Protein AF-A0ABD0WE04-F1 (afdb_monomer_lite)

Structure (mmCIF, N/CA/C/O backbone):
data_AF-A0ABD0WE04-F1
#
_entry.id   AF-A0ABD0WE04-F1
#
loop_
_atom_site.group_PDB
_atom_site.id
_atom_site.type_symbol
_atom_site.label_atom_id
_atom_site.label_alt_id
_atom_site.label_comp_id
_atom_site.label_asym_id
_atom_site.label_entity_id
_atom_site.label_seq_id
_atom_site.pdbx_PDB_ins_code
_atom_site.Cartn_x
_atom_site.Cartn_y
_atom_site.Cartn_z
_atom_site.occupancy
_atom_site.B_iso_or_equiv
_atom_site.auth_seq_id
_atom_site.auth_comp_id
_atom_site.auth_asym_id
_atom_site.auth_atom_id
_atom_site.pdbx_PDB_model_num
ATOM 1 N N . MET A 1 1 ? -14.951 10.021 -13.961 1.00 47.16 1 MET A N 1
ATOM 2 C CA . MET A 1 1 ? -15.183 8.560 -13.943 1.00 47.16 1 MET A CA 1
ATOM 3 C C . MET A 1 1 ? -14.077 7.956 -13.096 1.00 47.16 1 MET A C 1
ATOM 5 O O . MET A 1 1 ? -12.941 8.004 -13.536 1.00 47.16 1 MET A O 1
ATOM 9 N N . HIS A 1 2 ? -14.370 7.516 -11.869 1.00 58.16 2 HIS A N 1
ATOM 10 C CA . HIS A 1 2 ? -13.372 6.911 -10.975 1.00 58.16 2 HIS A CA 1
ATOM 11 C C . HIS A 1 2 ? -13.447 5.388 -11.080 1.00 58.16 2 HIS A C 1
ATOM 13 O O . HIS A 1 2 ? -14.541 4.824 -11.049 1.00 58.16 2 HIS A O 1
ATOM 19 N N . SER A 1 3 ? -12.303 4.721 -11.201 1.00 83.50 3 SER A N 1
ATOM 20 C CA . SER A 1 3 ? -12.228 3.263 -11.081 1.00 83.50 3 SER A CA 1
ATOM 21 C C . SER A 1 3 ? -12.357 2.822 -9.616 1.00 83.50 3 SER A C 1
ATOM 23 O O . SER A 1 3 ? -12.064 3.592 -8.701 1.00 83.50 3 SER A O 1
ATOM 25 N N . GLN A 1 4 ? -12.757 1.566 -9.369 1.00 76.88 4 GLN A N 1
ATOM 26 C CA . GLN A 1 4 ? -12.892 1.029 -8.004 1.00 76.88 4 GLN A CA 1
ATOM 27 C C . GLN A 1 4 ? -11.609 1.229 -7.170 1.00 76.88 4 GLN A C 1
ATOM 29 O O . GLN A 1 4 ? -11.691 1.603 -6.004 1.00 76.88 4 GLN A O 1
ATOM 34 N N . GLY A 1 5 ? -10.429 1.051 -7.780 1.00 87.06 5 GLY A N 1
ATOM 35 C CA . GLY A 1 5 ? -9.142 1.249 -7.105 1.00 87.06 5 GLY A CA 1
ATOM 36 C C . GLY A 1 5 ? -8.857 2.710 -6.741 1.00 87.06 5 GLY A C 1
ATOM 37 O O . GLY A 1 5 ? -8.346 2.978 -5.661 1.00 87.06 5 GLY A O 1
ATOM 38 N N . GLU A 1 6 ? -9.232 3.666 -7.595 1.00 91.19 6 GLU A N 1
ATOM 39 C CA . GLU A 1 6 ? -9.049 5.098 -7.308 1.00 91.19 6 GLU A CA 1
ATOM 40 C C . GLU A 1 6 ? -9.959 5.588 -6.181 1.00 91.19 6 GLU A C 1
ATOM 42 O O . GLU A 1 6 ? -9.551 6.440 -5.394 1.00 91.19 6 GLU A O 1
ATOM 47 N N . VAL A 1 7 ? -11.174 5.037 -6.074 1.00 93.00 7 VAL A N 1
ATOM 48 C CA . VAL A 1 7 ? -12.085 5.360 -4.968 1.00 93.00 7 VAL A CA 1
ATOM 49 C C . VAL A 1 7 ? -11.515 4.867 -3.640 1.00 93.00 7 VAL A C 1
ATOM 51 O O . VAL A 1 7 ? -11.465 5.639 -2.685 1.00 93.00 7 VAL A O 1
ATOM 54 N N . ILE A 1 8 ? -11.040 3.617 -3.577 1.00 92.88 8 ILE A N 1
ATOM 55 C CA . ILE A 1 8 ? -10.419 3.072 -2.359 1.00 92.88 8 ILE A CA 1
ATOM 56 C C . ILE A 1 8 ? -9.178 3.883 -1.973 1.00 92.88 8 ILE A C 1
ATOM 58 O O . ILE A 1 8 ? -9.087 4.328 -0.833 1.00 92.88 8 ILE A O 1
ATOM 62 N N . ALA A 1 9 ? -8.295 4.191 -2.925 1.00 94.19 9 ALA A N 1
ATOM 63 C CA . ALA A 1 9 ? -7.114 5.013 -2.662 1.00 94.19 9 ALA A CA 1
ATOM 64 C C . ALA A 1 9 ? -7.466 6.428 -2.168 1.00 94.19 9 ALA A C 1
ATOM 66 O O . ALA A 1 9 ? -6.779 6.988 -1.315 1.00 94.19 9 ALA A O 1
ATOM 67 N N . CYS A 1 10 ? -8.546 7.027 -2.682 1.00 94.31 10 CYS A N 1
ATOM 68 C CA . CYS A 1 10 ? -9.037 8.318 -2.204 1.00 94.31 10 CYS A CA 1
ATOM 69 C C . CYS A 1 10 ? -9.515 8.239 -0.746 1.00 94.31 10 CYS A C 1
ATOM 71 O O . CYS A 1 10 ? -9.162 9.099 0.063 1.00 94.31 10 CYS A O 1
ATOM 73 N N . LEU A 1 11 ? -10.268 7.192 -0.401 1.00 94.38 11 LEU A N 1
ATOM 74 C CA . LEU A 1 11 ? -10.752 6.955 0.960 1.00 94.38 11 LEU A CA 1
ATOM 75 C C . LEU A 1 11 ? -9.604 6.684 1.941 1.00 94.38 11 LEU A C 1
ATOM 77 O O . LEU A 1 11 ? -9.588 7.250 3.031 1.00 94.38 11 LEU A O 1
ATOM 81 N N . GLU A 1 12 ? -8.614 5.890 1.539 1.00 95.38 12 GLU A N 1
ATOM 82 C CA . GLU A 1 12 ? -7.385 5.646 2.302 1.00 95.38 12 GLU A CA 1
ATOM 83 C C . GLU A 1 12 ? -6.598 6.938 2.553 1.00 95.38 12 GLU A C 1
ATOM 85 O O . GLU A 1 12 ? -6.210 7.222 3.686 1.00 95.38 12 GLU A O 1
ATOM 90 N N . LYS A 1 13 ? -6.420 7.778 1.522 1.00 95.19 13 LYS A N 1
ATOM 91 C CA . LYS A 1 13 ? -5.822 9.114 1.680 1.00 95.19 13 LYS A CA 1
ATOM 92 C C . LYS A 1 13 ? -6.650 9.981 2.635 1.00 95.19 13 LYS A C 1
ATOM 94 O O . LYS A 1 13 ? -6.073 10.692 3.450 1.00 95.19 13 LYS A O 1
ATOM 99 N N . GLY A 1 14 ? -7.980 9.918 2.574 1.00 95.06 14 GLY A N 1
ATOM 100 C CA . GLY A 1 14 ? -8.871 10.609 3.512 1.00 95.06 14 GLY A CA 1
ATOM 101 C C . GLY A 1 14 ? -8.644 10.182 4.964 1.00 95.06 14 GLY A C 1
ATOM 102 O O . GLY A 1 14 ? -8.473 11.040 5.826 1.00 95.06 14 GLY A O 1
ATOM 103 N N . LEU A 1 15 ? -8.547 8.871 5.208 1.00 94.81 15 LEU A N 1
ATOM 104 C CA . LEU A 1 15 ? -8.255 8.296 6.525 1.00 94.81 15 LEU A CA 1
ATOM 105 C C . LEU A 1 15 ? -6.909 8.784 7.074 1.00 94.81 15 LEU A C 1
ATOM 107 O O . LEU A 1 15 ? -6.795 9.156 8.239 1.00 94.81 15 LEU A O 1
ATOM 111 N N . VAL A 1 16 ? -5.885 8.805 6.221 1.00 94.69 16 VAL A N 1
ATOM 112 C CA . VAL A 1 16 ? -4.556 9.317 6.566 1.00 94.69 16 VAL A CA 1
ATOM 113 C C . VAL A 1 16 ? -4.610 10.795 6.943 1.00 94.69 16 VAL A C 1
ATOM 115 O O . VAL A 1 16 ? -4.057 11.181 7.966 1.00 94.69 16 VAL A O 1
ATOM 118 N N . ARG A 1 17 ? -5.292 11.621 6.145 1.00 94.00 17 ARG A N 1
ATOM 119 C CA . ARG A 1 17 ? -5.407 13.063 6.406 1.00 94.00 17 ARG A CA 1
ATOM 120 C C . ARG A 1 17 ? -6.168 13.361 7.693 1.00 94.00 17 ARG A C 1
ATOM 122 O O . ARG A 1 17 ? -5.800 14.293 8.398 1.00 94.00 17 ARG A O 1
ATOM 129 N N . GLU A 1 18 ? -7.205 12.579 7.988 1.00 93.19 18 GLU A N 1
ATOM 130 C CA . GLU A 1 18 ? -7.950 12.677 9.243 1.00 93.19 18 GLU A CA 1
ATOM 131 C C . GLU A 1 18 ? -7.069 12.310 10.445 1.00 93.19 18 GLU A C 1
ATOM 133 O O . GLU A 1 18 ? -7.044 13.051 11.421 1.00 93.19 18 GLU A O 1
ATOM 138 N N . ALA A 1 19 ? -6.302 11.217 10.360 1.00 90.88 19 ALA A N 1
ATOM 139 C CA . ALA A 1 19 ? -5.392 10.792 11.428 1.00 90.88 19 ALA A CA 1
ATOM 140 C C . ALA A 1 19 ? -4.226 11.769 11.664 1.00 90.88 19 ALA A C 1
ATOM 142 O O . ALA A 1 19 ? -3.715 11.860 12.775 1.00 90.88 19 ALA A O 1
ATOM 143 N N . GLU A 1 20 ? -3.807 12.496 10.628 1.00 91.75 20 GLU A N 1
ATOM 144 C CA . GLU A 1 20 ? -2.782 13.544 10.704 1.00 91.75 20 GLU A CA 1
ATOM 145 C C . GLU A 1 20 ? -3.350 14.922 11.099 1.00 91.75 20 GLU A C 1
ATOM 147 O O . GLU A 1 20 ? -2.618 15.907 11.051 1.00 91.75 20 GLU A O 1
ATOM 152 N N . GLU A 1 21 ? -4.641 15.015 11.449 1.00 90.31 21 GLU A N 1
ATOM 153 C CA . GLU A 1 21 ? -5.335 16.264 11.814 1.00 90.31 21 GLU A CA 1
ATOM 154 C C . GLU A 1 21 ? -5.150 17.389 10.777 1.00 90.31 21 GLU A C 1
ATOM 156 O O . GLU A 1 21 ? -5.079 18.579 11.097 1.00 90.31 21 GLU A O 1
ATOM 161 N N . GLN A 1 22 ? -5.066 17.024 9.493 1.00 88.62 22 GLN A N 1
ATOM 162 C CA . GLN A 1 22 ? -4.796 18.000 8.446 1.00 88.62 22 GLN A CA 1
ATOM 163 C C . GLN A 1 22 ? -5.963 18.987 8.267 1.00 88.62 22 GLN A C 1
ATOM 165 O O . GLN A 1 22 ? -7.133 18.582 8.291 1.00 88.62 22 GLN A O 1
ATOM 170 N N . PRO A 1 23 ? -5.679 20.270 7.965 1.00 86.56 23 PRO A N 1
ATOM 171 C CA . PRO A 1 23 ? -6.712 21.250 7.651 1.00 86.56 23 PRO A CA 1
ATOM 172 C C . PRO A 1 23 ? -7.614 20.774 6.503 1.00 86.56 23 PRO A C 1
ATOM 174 O O . PRO A 1 23 ? -7.143 20.370 5.435 1.00 86.56 23 PRO A O 1
ATOM 177 N N . GLY A 1 24 ? -8.929 20.816 6.724 1.00 84.38 24 GLY A N 1
ATOM 178 C CA . GLY A 1 24 ? -9.921 20.382 5.737 1.00 84.38 24 GLY A CA 1
ATOM 179 C C . GLY A 1 24 ? -10.035 18.862 5.565 1.00 84.38 24 GLY A C 1
ATOM 180 O O . GLY A 1 24 ? -10.575 18.413 4.552 1.00 84.38 24 GLY A O 1
ATOM 181 N N . ALA A 1 25 ? -9.528 18.062 6.509 1.00 86.19 25 ALA A N 1
ATOM 182 C CA . ALA A 1 25 ? -9.835 16.638 6.563 1.00 86.19 25 ALA A CA 1
ATOM 183 C C . ALA A 1 25 ? -11.321 16.420 6.895 1.00 86.19 25 ALA A C 1
ATOM 185 O O . ALA A 1 25 ? -11.889 17.064 7.776 1.00 86.19 25 ALA A O 1
ATOM 186 N N . TYR A 1 26 ? -11.957 15.506 6.164 1.00 87.06 26 TYR A N 1
ATOM 187 C CA . TYR A 1 26 ? -13.330 15.092 6.429 1.00 87.06 26 TYR A CA 1
ATOM 188 C C . TYR A 1 26 ? -13.346 14.008 7.509 1.00 87.06 26 TYR A C 1
ATOM 190 O O . TYR A 1 26 ? -12.555 13.071 7.446 1.00 87.06 26 TYR A O 1
ATOM 198 N N . THR A 1 27 ? -14.273 14.105 8.462 1.00 92.06 27 THR A N 1
ATOM 199 C CA . THR A 1 27 ? -14.470 13.079 9.494 1.00 92.06 27 THR A CA 1
ATOM 200 C C . THR A 1 27 ? -15.156 11.849 8.905 1.00 92.06 27 THR A C 1
ATOM 202 O O . THR A 1 27 ? -16.357 11.867 8.625 1.00 92.06 27 THR A O 1
ATOM 205 N N . ILE A 1 28 ? -14.413 10.756 8.734 1.00 91.69 28 ILE A N 1
ATOM 206 C CA . ILE A 1 28 ? -14.957 9.495 8.232 1.00 91.69 28 ILE A CA 1
ATOM 207 C C . ILE A 1 28 ? -15.636 8.749 9.388 1.00 91.69 28 ILE A C 1
ATOM 209 O O . ILE A 1 28 ? -15.091 8.610 10.483 1.00 91.69 28 ILE A O 1
ATOM 213 N N . LYS A 1 29 ? -16.847 8.229 9.157 1.00 94.62 29 LYS A N 1
ATOM 214 C CA . LYS A 1 29 ? -17.546 7.404 10.156 1.00 94.62 29 LYS A CA 1
ATOM 215 C C . LYS A 1 29 ? -16.723 6.170 10.518 1.00 94.62 29 LYS A C 1
ATOM 217 O O . LYS A 1 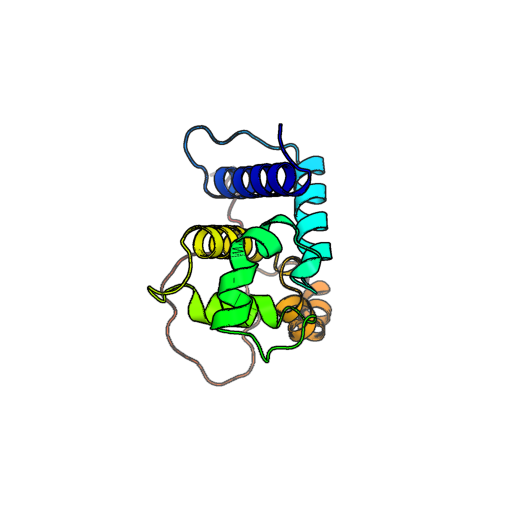29 ? -16.174 5.514 9.637 1.00 94.62 29 LYS A O 1
ATOM 222 N N . GLU A 1 30 ? -16.739 5.794 11.791 1.00 94.00 30 GLU A N 1
ATOM 223 C CA . GLU A 1 30 ? -15.939 4.686 12.328 1.00 94.00 30 GLU A CA 1
ATOM 224 C C . GLU A 1 30 ? -16.168 3.345 11.606 1.00 94.00 30 GLU A C 1
ATOM 226 O O . GLU A 1 30 ? -15.233 2.596 11.335 1.00 94.00 30 GLU A O 1
ATOM 231 N N . GLU A 1 31 ? -17.410 3.051 11.224 1.00 95.50 31 GLU A N 1
ATOM 232 C CA . GLU A 1 31 ? -17.759 1.862 10.433 1.00 95.50 31 GLU A CA 1
ATOM 233 C C . GLU A 1 31 ? -17.061 1.856 9.065 1.00 95.50 31 GLU A C 1
ATOM 235 O O . GLU A 1 31 ? -16.544 0.830 8.623 1.00 95.50 31 GLU A O 1
ATOM 240 N N . CYS A 1 32 ? -16.999 3.023 8.420 1.00 94.06 32 CYS A N 1
ATOM 241 C CA . CYS A 1 32 ? -16.327 3.199 7.140 1.00 94.06 32 CYS A CA 1
ATOM 242 C C . CYS A 1 32 ? -14.806 3.089 7.307 1.00 94.06 32 CYS A C 1
ATOM 244 O O . CYS A 1 32 ? -14.166 2.386 6.529 1.00 94.06 32 CYS A O 1
ATOM 246 N N . LYS A 1 33 ? -14.234 3.669 8.374 1.00 95.06 33 LYS A N 1
ATOM 247 C CA . LYS A 1 33 ? -12.807 3.512 8.709 1.00 95.06 33 LYS A CA 1
ATOM 248 C C . LYS A 1 33 ? -12.419 2.042 8.835 1.00 95.06 33 LYS A C 1
ATOM 250 O O . LYS A 1 33 ? -11.469 1.595 8.197 1.00 95.06 33 LYS A O 1
ATOM 255 N N . LYS A 1 34 ? -13.201 1.264 9.591 1.00 95.50 34 LYS A N 1
ATOM 256 C CA . LYS A 1 34 ? -12.989 -0.183 9.759 1.00 95.50 34 LYS A CA 1
ATOM 257 C C . LYS A 1 34 ? -13.077 -0.937 8.436 1.00 95.50 34 LYS A C 1
ATOM 259 O O . LYS A 1 34 ? -12.252 -1.812 8.192 1.00 95.50 34 LYS A O 1
ATOM 264 N N . ALA A 1 35 ? -14.043 -0.604 7.581 1.00 96.56 35 ALA A N 1
ATOM 265 C CA . ALA A 1 35 ? -14.178 -1.229 6.269 1.00 96.56 35 ALA A CA 1
ATOM 266 C C . ALA A 1 35 ? -12.982 -0.915 5.353 1.00 96.56 35 ALA A C 1
ATOM 268 O O . ALA A 1 35 ? -12.436 -1.829 4.740 1.00 96.56 35 ALA A O 1
ATOM 269 N N . ILE A 1 36 ? -12.531 0.343 5.313 1.00 95.44 36 ILE A N 1
ATOM 270 C CA . ILE A 1 36 ? -11.350 0.766 4.542 1.00 95.44 36 ILE A CA 1
ATOM 271 C C . ILE A 1 36 ? -10.103 0.027 5.043 1.00 95.44 36 ILE A C 1
ATOM 273 O O . ILE A 1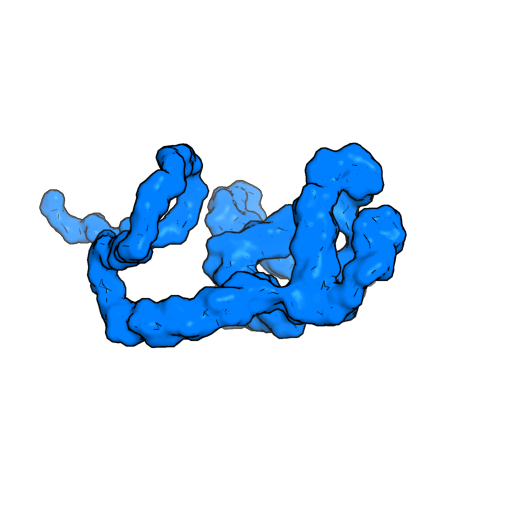 36 ? -9.409 -0.613 4.257 1.00 95.44 36 ILE A O 1
ATOM 277 N N . MET A 1 37 ? -9.867 0.018 6.358 1.00 96.12 37 MET A N 1
ATOM 278 C CA . MET A 1 37 ? -8.733 -0.696 6.954 1.00 96.12 37 MET A CA 1
ATOM 279 C C . MET A 1 37 ? -8.798 -2.205 6.708 1.00 96.12 37 MET A C 1
ATOM 281 O O . MET A 1 37 ? -7.770 -2.841 6.488 1.00 96.12 37 MET A O 1
ATOM 285 N N . ARG A 1 38 ? -10.001 -2.789 6.673 1.00 96.56 38 ARG A N 1
ATOM 286 C CA . ARG A 1 38 ? -10.188 -4.201 6.330 1.00 96.56 38 ARG A CA 1
ATOM 287 C C . ARG A 1 38 ? -9.825 -4.491 4.874 1.00 96.56 38 ARG A C 1
ATOM 289 O O . ARG A 1 38 ? -9.223 -5.526 4.605 1.00 96.56 38 ARG A O 1
ATOM 296 N N . VAL A 1 39 ? -10.164 -3.604 3.941 1.00 96.38 39 VAL A N 1
ATOM 297 C CA . VAL A 1 39 ? -9.740 -3.724 2.535 1.00 96.38 39 VAL A CA 1
ATOM 298 C C . VAL A 1 39 ? -8.215 -3.609 2.425 1.00 96.38 39 VAL A C 1
ATOM 300 O O . VAL A 1 39 ? -7.585 -4.414 1.733 1.00 96.38 39 VAL A O 1
ATOM 303 N N . ALA A 1 40 ? -7.603 -2.683 3.165 1.00 96.88 40 ALA A N 1
ATOM 304 C CA . ALA A 1 40 ? -6.151 -2.526 3.210 1.00 96.88 40 ALA A CA 1
ATOM 305 C C . ALA A 1 40 ? -5.450 -3.775 3.790 1.00 96.88 40 ALA A C 1
ATOM 307 O O . ALA A 1 40 ? -4.459 -4.242 3.230 1.00 96.88 40 ALA A O 1
ATOM 308 N N . GLU A 1 41 ? -5.991 -4.380 4.852 1.00 97.00 41 GLU A N 1
ATOM 309 C CA . GLU A 1 41 ? -5.524 -5.659 5.410 1.00 97.00 41 GLU A CA 1
ATOM 310 C C . GLU A 1 41 ? -5.632 -6.800 4.387 1.00 97.00 41 GLU A C 1
ATOM 312 O O . GLU A 1 41 ? -4.649 -7.495 4.131 1.00 97.00 41 GLU A O 1
ATOM 317 N N . LEU A 1 42 ? -6.803 -6.986 3.769 1.00 96.25 42 LEU A N 1
ATOM 318 C CA . LEU A 1 42 ? -7.047 -8.086 2.826 1.00 96.25 42 LEU A CA 1
ATOM 319 C C . LEU A 1 42 ? -6.192 -7.991 1.556 1.00 96.25 42 LEU A C 1
ATOM 321 O O . LEU A 1 42 ? -5.863 -9.014 0.963 1.00 96.25 42 LEU A O 1
ATOM 325 N N . SER A 1 43 ? -5.808 -6.780 1.155 1.00 96.31 43 SER A N 1
ATOM 326 C CA . SER A 1 43 ? -4.924 -6.539 0.008 1.00 96.31 43 SER A CA 1
ATOM 327 C C . SER A 1 43 ? -3.428 -6.618 0.346 1.00 96.31 43 SER A C 1
ATOM 329 O O . SER A 1 43 ? -2.598 -6.473 -0.544 1.00 96.31 43 SER A O 1
ATOM 331 N N . SER A 1 44 ? -3.057 -6.833 1.614 1.00 96.75 44 SER A N 1
ATOM 332 C CA . SER A 1 44 ? -1.662 -6.708 2.069 1.00 96.75 44 SER A CA 1
ATOM 333 C C . SER A 1 44 ? -0.738 -7.875 1.736 1.00 96.75 44 SER A C 1
ATOM 335 O O . SER A 1 44 ? 0.482 -7.709 1.780 1.00 96.75 44 SER A O 1
ATOM 337 N N . ASP A 1 45 ? -1.296 -9.042 1.420 1.00 96.81 45 ASP A N 1
ATOM 338 C CA . ASP A 1 45 ? -0.519 -10.248 1.130 1.00 96.81 45 ASP A CA 1
ATOM 339 C C . ASP A 1 45 ? 0.142 -10.176 -0.253 1.00 96.81 45 ASP A C 1
ATOM 341 O O . ASP A 1 45 ? 1.339 -10.415 -0.399 1.00 96.81 45 ASP A O 1
ATOM 345 N N . ASP A 1 46 ? -0.610 -9.771 -1.273 1.00 97.12 46 ASP A N 1
ATOM 346 C CA . ASP A 1 46 ? -0.130 -9.695 -2.648 1.00 97.12 46 ASP A CA 1
ATOM 347 C C . ASP A 1 46 ? -0.464 -8.328 -3.254 1.00 97.12 46 ASP A C 1
ATOM 349 O O . ASP A 1 46 ? -1.619 -7.907 -3.273 1.00 97.12 46 ASP A O 1
ATOM 353 N N . PHE A 1 47 ? 0.548 -7.644 -3.798 1.00 95.81 47 PHE A N 1
ATOM 354 C CA . PHE A 1 47 ? 0.385 -6.328 -4.415 1.00 95.81 47 PHE A CA 1
ATOM 355 C C . PHE A 1 47 ? -0.587 -6.334 -5.608 1.00 95.81 47 PHE A C 1
ATOM 357 O O . PHE A 1 47 ? -1.143 -5.287 -5.923 1.00 95.81 47 PHE A O 1
ATOM 364 N N . HIS A 1 48 ? -0.837 -7.487 -6.244 1.00 96.12 48 HIS A N 1
ATOM 365 C CA . HIS A 1 48 ? -1.861 -7.621 -7.286 1.00 96.12 48 HIS A CA 1
ATOM 366 C C . HIS A 1 48 ? -3.289 -7.405 -6.756 1.00 96.12 48 HIS A C 1
ATOM 368 O O . HIS A 1 48 ? -4.181 -7.046 -7.527 1.00 96.12 48 HIS A O 1
ATOM 374 N N . LEU A 1 49 ? -3.519 -7.628 -5.456 1.00 96.19 49 LEU A N 1
ATOM 375 C CA . LEU A 1 49 ? -4.816 -7.426 -4.802 1.00 96.19 49 LEU A CA 1
ATOM 376 C C . LEU A 1 49 ? -5.076 -5.947 -4.496 1.00 96.19 49 LEU A C 1
ATOM 378 O O . LEU A 1 49 ? -6.228 -5.517 -4.443 1.00 96.19 49 LEU A O 1
ATOM 382 N N . ASP A 1 50 ? -4.017 -5.155 -4.334 1.00 96.12 50 ASP A N 1
ATOM 383 C CA . ASP A 1 50 ? -4.103 -3.704 -4.227 1.00 96.12 50 ASP A CA 1
ATOM 384 C C . ASP A 1 50 ? -4.081 -3.090 -5.631 1.00 96.12 50 ASP A C 1
ATOM 386 O O . ASP A 1 50 ? -3.036 -2.792 -6.213 1.00 96.12 50 ASP A O 1
ATOM 390 N N . ARG A 1 51 ? -5.275 -2.903 -6.202 1.00 95.12 51 ARG A N 1
ATOM 391 C CA . ARG A 1 51 ? -5.428 -2.396 -7.571 1.00 95.12 51 ARG A CA 1
ATOM 392 C C . ARG A 1 51 ? -4.731 -1.049 -7.779 1.00 95.12 51 ARG A C 1
ATOM 394 O O . ARG A 1 51 ? -4.159 -0.830 -8.846 1.00 95.12 51 ARG A O 1
ATOM 401 N N . TYR A 1 52 ? -4.803 -0.135 -6.811 1.00 95.69 52 TYR A N 1
ATOM 402 C CA . TYR A 1 52 ? -4.194 1.185 -6.962 1.00 95.69 52 TYR A CA 1
ATOM 403 C C . TYR A 1 52 ? -2.668 1.099 -6.898 1.00 95.69 52 TYR A C 1
ATOM 405 O O . TYR A 1 52 ? -1.998 1.678 -7.758 1.00 95.69 52 TYR A O 1
ATOM 413 N N . LEU A 1 53 ? -2.120 0.340 -5.945 1.00 96.62 53 LEU A N 1
ATOM 414 C CA . LEU A 1 53 ? -0.682 0.102 -5.832 1.00 96.62 53 LEU A CA 1
ATOM 415 C C . LEU A 1 53 ? -0.135 -0.613 -7.071 1.00 96.62 53 LEU A C 1
ATOM 417 O O . LEU A 1 53 ? 0.868 -0.172 -7.624 1.00 96.62 53 LEU A O 1
ATOM 421 N N . TYR A 1 54 ? -0.820 -1.650 -7.562 1.00 96.81 54 TYR A N 1
ATOM 422 C CA . TYR A 1 54 ? -0.433 -2.387 -8.765 1.00 96.81 54 TYR A CA 1
ATOM 423 C C . TYR A 1 54 ? -0.242 -1.457 -9.968 1.00 96.81 54 TYR A C 1
ATOM 425 O O . TYR A 1 54 ? 0.830 -1.427 -10.568 1.00 96.81 54 TYR A O 1
ATOM 433 N N . PHE A 1 55 ? -1.247 -0.644 -10.308 1.00 96.31 55 PHE A N 1
ATOM 434 C CA . PHE A 1 55 ? -1.130 0.264 -11.455 1.00 96.31 55 PHE A CA 1
ATOM 435 C C . PHE A 1 55 ? -0.135 1.399 -11.223 1.00 96.31 55 PHE A C 1
ATOM 437 O O . PHE A 1 55 ? 0.433 1.903 -12.188 1.00 96.31 55 PHE A O 1
ATOM 444 N N . SER A 1 56 ? 0.067 1.798 -9.968 1.00 97.19 56 SER A N 1
ATOM 445 C CA . SER A 1 56 ? 1.007 2.859 -9.614 1.00 97.19 56 SER A CA 1
ATOM 446 C C . SER A 1 56 ? 2.460 2.393 -9.652 1.00 97.19 56 SER A C 1
ATOM 448 O O . SER A 1 56 ? 3.316 3.195 -9.991 1.00 97.19 56 SER A O 1
ATOM 450 N N . CYS A 1 57 ? 2.721 1.120 -9.347 1.00 98.00 57 CYS A N 1
ATOM 451 C CA . CYS A 1 57 ? 4.064 0.572 -9.160 1.00 98.00 57 CYS A CA 1
ATOM 452 C C . CYS A 1 57 ? 4.450 -0.529 -10.157 1.00 98.00 57 CYS A C 1
ATOM 454 O O . CYS A 1 57 ? 5.529 -1.090 -10.020 1.00 98.00 57 CYS A O 1
ATOM 456 N N . ARG A 1 58 ? 3.612 -0.895 -11.139 1.00 97.88 58 ARG A N 1
ATOM 457 C CA . ARG A 1 58 ? 3.902 -2.016 -12.063 1.00 97.88 58 ARG A CA 1
ATOM 458 C C . ARG A 1 58 ? 5.251 -1.891 -12.775 1.00 97.88 58 ARG A C 1
ATOM 460 O O . ARG A 1 58 ? 5.979 -2.869 -12.847 1.00 97.88 58 ARG A O 1
ATOM 467 N N . GLU A 1 59 ? 5.597 -0.706 -13.269 1.00 98.19 59 GLU A N 1
ATOM 468 C CA . GLU A 1 59 ? 6.869 -0.478 -13.969 1.00 98.19 59 GLU A CA 1
ATOM 469 C C . GLU A 1 59 ? 8.054 -0.479 -12.998 1.00 98.19 59 GLU A C 1
ATOM 471 O O . GLU A 1 59 ? 9.093 -1.068 -13.289 1.00 98.19 59 GLU A O 1
ATOM 476 N N . ASP A 1 60 ? 7.876 0.104 -11.812 1.00 98.50 60 ASP A N 1
ATOM 477 C CA . ASP A 1 60 ? 8.877 0.077 -10.744 1.00 98.50 60 ASP A CA 1
ATOM 478 C C . ASP A 1 60 ? 9.113 -1.358 -10.238 1.00 98.50 60 ASP A C 1
ATOM 480 O O . ASP A 1 60 ? 10.246 -1.761 -9.983 1.00 98.50 60 ASP A O 1
ATOM 484 N N . ARG A 1 61 ? 8.061 -2.183 -10.172 1.00 98.06 61 ARG A N 1
ATOM 485 C CA . ARG A 1 61 ? 8.148 -3.605 -9.823 1.00 98.06 61 ARG A CA 1
ATOM 486 C C . ARG A 1 61 ? 8.997 -4.367 -10.829 1.00 98.06 61 ARG A C 1
ATOM 488 O O . ARG A 1 61 ? 9.827 -5.158 -10.398 1.00 98.06 61 ARG A O 1
ATOM 495 N N . GLU A 1 62 ? 8.819 -4.130 -12.128 1.00 97.94 62 GLU A N 1
ATOM 496 C CA . GLU A 1 62 ? 9.665 -4.751 -13.159 1.00 97.94 62 GLU A CA 1
ATOM 497 C C . GLU A 1 62 ? 11.113 -4.255 -13.089 1.00 97.94 62 GLU A C 1
ATOM 499 O O . GLU A 1 62 ? 12.040 -5.022 -1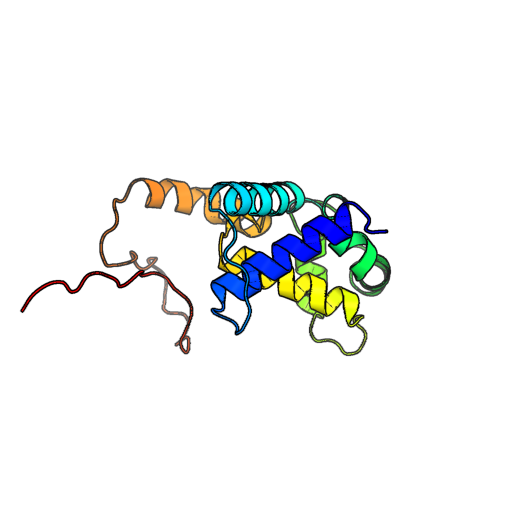3.310 1.00 97.94 62 GLU A O 1
ATOM 504 N N . ARG A 1 63 ? 11.332 -2.985 -12.741 1.00 97.88 63 ARG A N 1
ATOM 505 C CA . ARG A 1 63 ? 12.677 -2.400 -12.679 1.00 97.88 63 ARG A CA 1
ATOM 506 C C . ARG A 1 63 ? 13.489 -2.874 -11.474 1.00 97.88 63 ARG A C 1
ATOM 508 O O . ARG A 1 63 ? 14.661 -3.204 -11.623 1.00 97.88 63 ARG A O 1
ATOM 515 N N . PHE A 1 64 ? 12.887 -2.868 -10.287 1.00 97.94 64 PHE A N 1
ATOM 516 C CA . PHE A 1 64 ? 13.595 -3.101 -9.024 1.00 97.94 64 PHE A CA 1
ATOM 517 C C . PHE A 1 64 ? 13.377 -4.510 -8.466 1.00 97.94 64 PHE A C 1
ATOM 519 O O . PHE A 1 64 ? 14.253 -5.074 -7.815 1.00 97.94 64 PHE A O 1
ATOM 526 N N . CYS A 1 65 ? 12.206 -5.095 -8.718 1.00 97.75 65 CYS A N 1
ATOM 527 C CA . CYS A 1 65 ? 11.704 -6.260 -7.991 1.00 97.75 65 CYS A CA 1
ATOM 528 C C . CYS A 1 65 ? 11.276 -7.409 -8.922 1.00 97.75 65 CYS A C 1
ATOM 530 O O . CYS A 1 65 ? 10.469 -8.248 -8.519 1.00 97.75 65 CYS A O 1
ATOM 532 N N . GLU A 1 66 ? 11.816 -7.481 -10.146 1.00 97.44 66 GLU A N 1
ATOM 533 C CA . GLU A 1 66 ? 11.422 -8.451 -11.186 1.00 97.44 66 GLU A CA 1
ATOM 534 C C . GLU A 1 66 ? 11.418 -9.898 -10.668 1.00 97.44 66 GLU A C 1
ATOM 536 O O . GLU A 1 66 ? 10.464 -10.657 -10.860 1.00 97.44 66 GLU A O 1
ATOM 541 N N . LYS A 1 67 ? 12.485 -10.255 -9.945 1.00 97.44 67 LYS A N 1
ATOM 542 C CA . LYS A 1 67 ? 12.736 -11.601 -9.409 1.00 97.44 67 LYS A CA 1
ATOM 543 C C . LYS A 1 67 ? 12.033 -11.868 -8.079 1.00 97.44 67 LYS A C 1
ATOM 545 O O . LYS A 1 67 ? 12.146 -12.971 -7.549 1.00 97.44 67 LYS A O 1
ATOM 550 N N . VAL A 1 68 ? 11.342 -10.879 -7.510 1.00 98.00 68 VAL A N 1
ATOM 551 C CA . VAL A 1 68 ? 10.647 -11.032 -6.231 1.00 98.00 68 VAL A CA 1
ATOM 552 C C . VAL A 1 68 ? 9.297 -11.710 -6.477 1.00 98.00 68 VAL A C 1
ATOM 554 O O . VAL A 1 68 ? 8.450 -11.152 -7.185 1.00 98.00 68 VAL A O 1
ATOM 557 N N . PRO A 1 69 ? 9.058 -12.899 -5.893 1.00 97.12 69 PRO A N 1
ATOM 558 C CA . PRO A 1 69 ? 7.787 -13.585 -6.050 1.00 97.12 69 PRO A CA 1
ATOM 559 C C . PRO A 1 69 ? 6.688 -12.870 -5.260 1.00 97.12 69 PRO A C 1
ATOM 561 O O . PRO A 1 69 ? 6.892 -12.486 -4.102 1.00 97.12 69 PRO A O 1
ATOM 564 N N . ALA A 1 70 ? 5.512 -12.753 -5.876 1.00 96.06 70 ALA A N 1
ATOM 565 C CA . ALA A 1 70 ? 4.315 -12.174 -5.273 1.00 96.06 70 ALA A CA 1
ATOM 566 C C . ALA A 1 70 ? 3.831 -12.971 -4.046 1.00 96.06 70 ALA A C 1
ATOM 568 O O . ALA A 1 70 ? 4.220 -14.127 -3.856 1.00 96.06 70 ALA A O 1
ATOM 569 N N . GLY A 1 71 ? 3.022 -12.335 -3.199 1.00 96.38 71 GLY A N 1
ATOM 570 C CA . GLY A 1 71 ? 2.595 -12.878 -1.910 1.00 96.38 71 GLY A CA 1
ATOM 571 C C . GLY A 1 71 ? 3.529 -12.539 -0.742 1.00 96.38 71 GLY A C 1
ATOM 572 O O . GLY A 1 71 ? 4.662 -12.069 -0.908 1.00 96.38 71 GLY A O 1
ATOM 573 N N . GLU A 1 72 ? 3.032 -12.789 0.463 1.00 96.12 72 GLU A N 1
ATOM 574 C CA . GLU A 1 72 ? 3.657 -12.528 1.758 1.00 96.12 72 GLU A CA 1
ATOM 575 C C . GLU A 1 72 ? 4.127 -11.080 1.989 1.00 96.12 72 GLU A C 1
ATOM 577 O O . GLU A 1 72 ? 5.014 -10.820 2.806 1.00 96.12 72 GLU A O 1
ATOM 582 N N . GLY A 1 73 ? 3.575 -10.122 1.246 1.00 96.06 73 GLY A N 1
ATOM 583 C CA . GLY A 1 73 ? 3.984 -8.720 1.259 1.00 96.06 73 GLY A CA 1
ATOM 584 C C . GLY A 1 73 ? 5.388 -8.469 0.692 1.00 96.06 73 GLY A C 1
ATOM 585 O O . GLY A 1 73 ? 5.916 -7.365 0.830 1.00 96.06 73 GLY A O 1
ATOM 586 N N . ARG A 1 74 ? 6.031 -9.458 0.049 1.00 97.69 74 ARG A N 1
ATOM 587 C CA . ARG A 1 74 ? 7.436 -9.347 -0.393 1.00 97.69 74 ARG A CA 1
ATOM 588 C C . ARG A 1 74 ? 7.651 -8.260 -1.436 1.00 97.69 74 ARG A C 1
ATOM 590 O O . ARG A 1 74 ? 8.616 -7.508 -1.336 1.00 97.69 74 ARG A O 1
ATOM 597 N N . VAL A 1 75 ? 6.745 -8.154 -2.409 1.00 98.12 75 VAL A N 1
ATOM 598 C CA . VAL A 1 75 ? 6.832 -7.132 -3.463 1.00 98.12 75 VAL A CA 1
ATOM 599 C C . VAL A 1 75 ? 6.690 -5.730 -2.872 1.00 98.12 75 VAL A C 1
ATOM 601 O O . VAL A 1 75 ? 7.481 -4.856 -3.212 1.00 98.12 75 VAL A O 1
ATOM 604 N N . TYR A 1 76 ? 5.753 -5.531 -1.938 1.00 97.81 76 TYR A N 1
ATOM 605 C CA . TYR A 1 76 ? 5.619 -4.259 -1.223 1.00 97.81 76 TYR A CA 1
ATOM 606 C C . TYR A 1 76 ? 6.910 -3.899 -0.480 1.00 97.81 76 TYR A C 1
ATOM 608 O O . TYR A 1 76 ? 7.411 -2.794 -0.651 1.00 97.81 76 TYR A O 1
ATOM 616 N N . ASN A 1 77 ? 7.487 -4.832 0.287 1.00 97.62 77 ASN A N 1
ATOM 617 C CA . ASN A 1 77 ? 8.727 -4.581 1.030 1.00 97.62 77 ASN A CA 1
ATOM 618 C C . ASN A 1 77 ? 9.902 -4.250 0.098 1.00 97.62 77 ASN A C 1
ATOM 620 O O . ASN A 1 77 ? 10.680 -3.350 0.395 1.00 97.62 77 ASN A O 1
ATOM 624 N N . CYS A 1 78 ? 10.010 -4.940 -1.041 1.00 98.38 78 CYS A N 1
ATOM 625 C CA . CYS A 1 78 ? 11.021 -4.630 -2.048 1.00 98.38 78 CYS A CA 1
ATOM 626 C C . CYS A 1 78 ? 10.849 -3.204 -2.593 1.00 98.38 78 CYS A C 1
ATOM 628 O O . CYS A 1 78 ? 11.762 -2.393 -2.480 1.00 98.38 78 CYS A O 1
ATOM 630 N N . LEU A 1 79 ? 9.656 -2.863 -3.092 1.00 98.38 79 LEU A N 1
ATOM 631 C CA . LEU A 1 79 ? 9.352 -1.519 -3.596 1.00 98.38 79 LEU A CA 1
ATOM 632 C C . LEU A 1 79 ? 9.580 -0.437 -2.530 1.00 98.38 79 LEU A C 1
ATOM 634 O O . LEU A 1 79 ? 10.089 0.639 -2.828 1.00 98.38 79 LEU A O 1
ATOM 638 N N . PHE A 1 80 ? 9.238 -0.732 -1.275 1.00 97.81 80 PHE A N 1
ATOM 639 C CA . PHE A 1 80 ? 9.435 0.172 -0.150 1.00 97.81 80 PHE A CA 1
ATOM 640 C C . PHE A 1 80 ? 10.919 0.448 0.137 1.00 97.81 80 PHE A C 1
ATOM 642 O O . PHE A 1 80 ? 11.275 1.589 0.423 1.00 97.81 80 PHE A O 1
ATOM 649 N N . ASN A 1 81 ? 11.795 -0.549 -0.004 1.00 97.94 81 ASN A N 1
ATOM 650 C CA . ASN A 1 81 ? 13.242 -0.362 0.154 1.00 97.94 81 ASN A CA 1
ATOM 651 C C . ASN A 1 81 ? 13.843 0.544 -0.935 1.00 97.94 81 ASN A C 1
ATOM 653 O O . ASN A 1 81 ? 14.800 1.261 -0.663 1.00 97.94 81 ASN A O 1
ATOM 657 N N . HIS A 1 82 ? 13.245 0.566 -2.130 1.00 98.06 82 HIS A N 1
ATOM 658 C CA . HIS A 1 82 ? 13.643 1.432 -3.249 1.00 98.06 82 HIS A CA 1
ATOM 659 C C . HIS A 1 82 ? 12.867 2.768 -3.300 1.00 98.06 82 HIS A C 1
ATOM 661 O O . HIS A 1 82 ? 13.057 3.575 -4.208 1.00 98.06 82 HIS A O 1
ATOM 667 N N . LYS A 1 83 ? 11.998 3.050 -2.316 1.00 97.56 83 LYS A N 1
ATOM 668 C CA . LYS A 1 83 ? 11.059 4.193 -2.313 1.00 97.56 83 LYS A CA 1
ATOM 669 C C . LYS A 1 83 ? 11.713 5.569 -2.488 1.00 97.56 83 LYS A C 1
ATOM 671 O O . LYS A 1 83 ? 11.073 6.495 -2.993 1.00 97.56 83 LYS A O 1
ATOM 676 N N . PHE A 1 84 ? 12.946 5.728 -2.021 1.00 96.69 84 PHE A N 1
ATOM 677 C CA . PHE A 1 84 ? 13.665 7.004 -2.042 1.00 96.69 84 PHE A CA 1
ATOM 678 C C . PHE A 1 84 ? 14.662 7.119 -3.196 1.00 96.69 84 PHE A C 1
ATOM 680 O O . PHE A 1 84 ? 15.346 8.132 -3.301 1.00 96.69 84 PHE A O 1
ATOM 687 N N . GLU A 1 85 ? 14.741 6.116 -4.071 1.00 97.38 85 GLU A N 1
ATOM 688 C CA . GLU A 1 85 ? 15.567 6.215 -5.268 1.00 97.38 85 GLU A CA 1
ATOM 689 C C . GLU A 1 85 ? 14.951 7.192 -6.271 1.00 97.38 85 GLU A C 1
ATOM 691 O O . GLU A 1 85 ? 13.729 7.285 -6.409 1.00 97.38 85 GLU A O 1
ATOM 696 N N . GLU A 1 86 ? 15.793 7.920 -7.004 1.00 95.94 86 GLU A N 1
ATOM 697 C CA . GLU A 1 86 ? 15.339 8.866 -8.033 1.00 95.94 86 GLU A CA 1
ATOM 698 C C . GLU A 1 86 ? 14.600 8.163 -9.173 1.00 95.94 86 GLU A C 1
ATOM 700 O O . GLU A 1 86 ? 13.688 8.725 -9.772 1.00 95.94 86 GLU A O 1
ATOM 705 N N . ALA A 1 87 ? 14.975 6.913 -9.445 1.00 96.56 87 ALA A N 1
ATOM 706 C CA . ALA A 1 87 ? 14.409 6.118 -10.519 1.00 96.56 87 ALA A CA 1
ATOM 707 C C . ALA A 1 87 ? 13.020 5.539 -10.196 1.00 96.56 87 ALA A C 1
ATOM 709 O O . ALA A 1 87 ? 12.415 4.963 -11.099 1.00 96.56 87 ALA A O 1
ATOM 710 N N . ILE A 1 88 ? 12.505 5.659 -8.965 1.00 97.81 88 ILE A N 1
ATOM 711 C CA . ILE A 1 88 ? 11.129 5.243 -8.665 1.00 97.81 88 ILE A CA 1
ATOM 712 C C . ILE A 1 88 ? 10.137 6.311 -9.131 1.00 97.81 88 ILE A C 1
ATOM 714 O O . ILE A 1 88 ? 10.354 7.511 -8.941 1.00 97.81 88 ILE A O 1
ATOM 718 N N . SER A 1 89 ? 9.025 5.889 -9.727 1.00 98.38 89 SER A N 1
ATOM 719 C CA . SER A 1 89 ? 7.986 6.830 -10.140 1.00 98.38 89 SER A CA 1
ATOM 720 C C . SER A 1 89 ? 7.349 7.542 -8.939 1.00 98.38 89 SER A C 1
ATOM 722 O O . SER A 1 89 ? 7.104 6.944 -7.887 1.00 98.38 89 SER A O 1
ATOM 724 N N . GLU A 1 90 ? 7.006 8.824 -9.107 1.00 97.94 90 GLU A N 1
ATOM 725 C CA . GLU A 1 90 ? 6.344 9.599 -8.047 1.00 97.94 90 GLU A CA 1
ATOM 726 C C . GLU A 1 90 ? 4.998 8.974 -7.656 1.00 97.94 90 GLU A C 1
ATOM 728 O O . GLU A 1 90 ? 4.656 8.869 -6.481 1.00 97.94 90 GLU A O 1
ATOM 733 N N . ARG A 1 91 ? 4.269 8.437 -8.640 1.00 96.94 91 ARG A N 1
ATOM 734 C CA . ARG A 1 91 ? 2.996 7.752 -8.407 1.00 96.94 91 ARG A CA 1
ATOM 735 C C . ARG A 1 91 ? 3.165 6.523 -7.509 1.00 96.94 91 ARG A C 1
ATOM 737 O O . ARG A 1 91 ? 2.358 6.322 -6.598 1.00 96.94 91 ARG A O 1
ATOM 744 N N . CYS A 1 92 ? 4.197 5.709 -7.738 1.00 98.25 92 CYS A N 1
ATOM 745 C CA . CYS A 1 92 ? 4.497 4.582 -6.861 1.00 98.25 92 CYS A CA 1
ATOM 746 C C . CYS A 1 92 ? 4.942 5.054 -5.474 1.00 98.25 92 CYS A C 1
ATOM 748 O O . CYS A 1 92 ? 4.447 4.553 -4.464 1.00 98.25 92 CYS A O 1
ATOM 750 N N . ARG A 1 93 ? 5.807 6.073 -5.404 1.00 98.50 93 ARG A N 1
ATOM 751 C CA . ARG A 1 93 ? 6.278 6.664 -4.143 1.00 98.50 93 ARG A CA 1
ATOM 752 C C . ARG A 1 93 ? 5.127 7.167 -3.270 1.00 98.50 93 ARG A C 1
ATOM 754 O O . ARG A 1 93 ? 5.105 6.898 -2.064 1.00 98.50 93 ARG A O 1
ATOM 761 N N . GLU A 1 94 ? 4.144 7.843 -3.857 1.00 97.75 94 GLU A N 1
ATOM 762 C CA . GLU A 1 94 ? 2.933 8.292 -3.166 1.00 97.75 94 GLU A CA 1
ATOM 763 C C . GLU A 1 94 ? 2.070 7.123 -2.670 1.00 97.75 94 GLU A C 1
ATOM 765 O O . GLU A 1 94 ? 1.571 7.153 -1.539 1.00 97.75 94 GLU A O 1
ATOM 770 N N . ALA A 1 95 ? 1.889 6.089 -3.499 1.00 97.62 95 ALA A N 1
ATOM 771 C CA . ALA A 1 95 ? 1.120 4.900 -3.139 1.00 97.62 95 ALA A CA 1
ATOM 772 C C . ALA A 1 95 ? 1.776 4.157 -1.961 1.00 97.62 95 ALA A C 1
ATOM 774 O O . ALA A 1 95 ? 1.117 3.877 -0.958 1.00 97.62 95 ALA A O 1
ATOM 775 N N . LEU A 1 96 ? 3.096 3.945 -2.027 1.00 98.12 96 LEU A N 1
ATOM 776 C CA . LEU A 1 96 ? 3.893 3.368 -0.941 1.00 98.12 96 LEU A CA 1
ATOM 777 C C . LEU A 1 96 ? 3.821 4.219 0.330 1.00 98.12 96 LEU A C 1
ATOM 779 O O . LEU A 1 96 ? 3.700 3.678 1.424 1.00 98.12 96 LEU A O 1
ATOM 783 N N . THR A 1 97 ? 3.857 5.550 0.207 1.00 97.88 97 THR A N 1
ATOM 784 C CA . THR A 1 97 ? 3.735 6.466 1.354 1.00 97.88 97 THR A CA 1
ATOM 785 C C . THR A 1 97 ? 2.361 6.374 2.006 1.00 97.88 97 THR A C 1
ATOM 787 O O . THR A 1 97 ? 2.266 6.304 3.227 1.00 97.88 97 THR A O 1
ATOM 790 N N . THR A 1 98 ? 1.294 6.351 1.208 1.00 97.00 98 THR A N 1
ATOM 791 C CA . THR A 1 98 ? -0.074 6.215 1.724 1.00 97.00 98 THR A CA 1
ATOM 792 C C . THR A 1 98 ? -0.204 4.905 2.495 1.00 97.00 98 THR A C 1
ATOM 794 O O . THR A 1 98 ? -0.623 4.903 3.650 1.00 97.00 98 THR A O 1
ATOM 797 N N . ARG A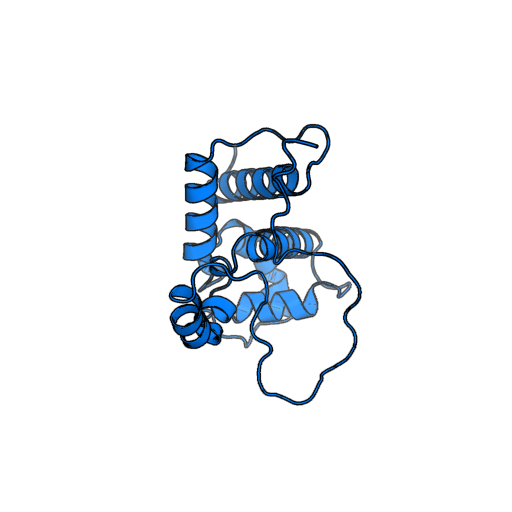 1 99 ? 0.267 3.800 1.907 1.00 97.44 99 ARG A N 1
ATOM 798 C CA . ARG A 1 99 ? 0.228 2.482 2.542 1.00 97.44 99 ARG A CA 1
ATOM 799 C C . ARG A 1 99 ? 1.093 2.396 3.803 1.00 97.44 99 ARG A C 1
ATOM 801 O O . ARG A 1 99 ? 0.639 1.848 4.802 1.00 97.44 99 ARG A O 1
ATOM 808 N N . GLN A 1 100 ? 2.278 3.009 3.811 1.00 97.25 100 GLN A N 1
ATOM 809 C CA . GLN A 1 100 ? 3.119 3.154 5.006 1.00 97.25 100 GLN A CA 1
ATOM 810 C C . GLN A 1 100 ? 2.357 3.835 6.153 1.00 97.25 100 GLN A C 1
ATOM 812 O O . GLN A 1 100 ? 2.408 3.368 7.290 1.00 97.25 100 GLN A O 1
ATOM 817 N N . LYS A 1 101 ? 1.626 4.915 5.857 1.00 96.56 101 LYS A N 1
ATOM 818 C CA . LYS A 1 101 ? 0.829 5.639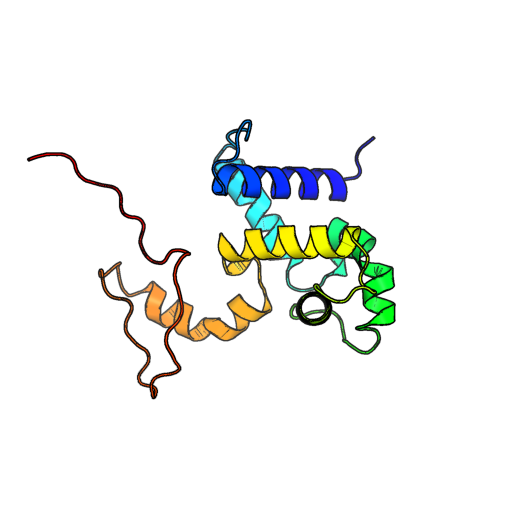 6.855 1.00 96.56 101 LYS A CA 1
ATOM 819 C C . LYS A 1 101 ? -0.350 4.808 7.371 1.00 96.56 101 LYS A C 1
ATOM 821 O O . LYS A 1 101 ? -0.630 4.855 8.561 1.00 96.56 101 LYS A O 1
ATOM 826 N N . LEU A 1 102 ? -0.992 3.995 6.527 1.00 95.88 102 LEU A N 1
ATOM 827 C CA . LEU A 1 102 ? -2.026 3.048 6.977 1.00 95.88 102 LEU A CA 1
ATOM 828 C C . LEU A 1 102 ? -1.455 1.952 7.891 1.00 95.88 102 LEU A C 1
ATOM 830 O O . LEU A 1 102 ? -2.065 1.626 8.905 1.00 95.88 102 LEU A O 1
ATOM 834 N N . ILE A 1 103 ? -0.271 1.413 7.575 1.00 95.31 103 ILE A N 1
ATOM 835 C CA . ILE A 1 103 ? 0.420 0.424 8.426 1.00 95.31 103 ILE A CA 1
ATOM 836 C C . ILE A 1 103 ? 0.742 1.016 9.803 1.00 95.31 103 ILE A C 1
ATOM 838 O O . ILE A 1 103 ? 0.623 0.319 10.808 1.00 95.31 103 ILE A O 1
ATOM 842 N N . ALA A 1 104 ? 1.112 2.298 9.861 1.00 93.94 104 ALA A N 1
ATOM 843 C CA . ALA A 1 104 ? 1.339 2.998 11.124 1.00 93.94 104 ALA A CA 1
ATOM 844 C C . ALA A 1 104 ? 0.056 3.159 11.966 1.00 93.94 104 ALA A C 1
ATOM 846 O O . ALA A 1 104 ? 0.151 3.292 13.182 1.00 93.94 104 ALA A O 1
ATOM 847 N N . GLN A 1 105 ? -1.130 3.123 11.344 1.00 91.50 105 GLN A N 1
ATOM 848 C CA . GLN A 1 105 ? -2.417 3.163 12.051 1.00 91.50 105 GLN A CA 1
ATOM 849 C C . GLN A 1 105 ? -2.862 1.780 12.553 1.00 91.50 105 GLN A C 1
ATOM 851 O O . GLN A 1 105 ? -3.303 1.659 13.694 1.00 91.50 105 GLN A O 1
ATOM 856 N N . ASP A 1 106 ? -2.754 0.729 11.730 1.00 91.88 106 ASP A N 1
ATOM 857 C CA . ASP A 1 106 ? -2.976 -0.660 12.161 1.00 91.88 106 ASP A CA 1
ATOM 858 C C . ASP A 1 106 ? -1.950 -1.591 11.501 1.00 91.88 106 ASP A C 1
ATOM 860 O O . ASP A 1 106 ? -1.914 -1.754 10.277 1.00 91.88 106 ASP A O 1
ATOM 864 N N . TYR A 1 107 ? -1.160 -2.276 12.333 1.00 92.25 107 TYR A N 1
ATOM 865 C CA . TYR A 1 107 ? -0.139 -3.226 11.893 1.00 92.25 107 TYR A CA 1
ATOM 866 C C . TYR A 1 107 ? -0.702 -4.340 10.996 1.00 92.25 107 TYR A C 1
ATOM 868 O O . TYR A 1 107 ? 0.045 -4.911 10.201 1.00 92.25 107 TYR A O 1
ATOM 876 N N . LYS A 1 108 ? -2.003 -4.661 11.098 1.00 93.19 108 LYS A N 1
ATOM 877 C CA . LYS A 1 108 ? -2.662 -5.680 10.260 1.00 93.19 108 LYS A CA 1
ATOM 878 C C . LYS A 1 108 ? -2.622 -5.348 8.772 1.00 93.19 108 LYS A C 1
ATOM 880 O O . LYS A 1 108 ? -2.704 -6.254 7.953 1.00 93.19 108 LYS A O 1
ATOM 885 N N . VAL A 1 109 ? -2.463 -4.073 8.412 1.00 96.56 109 VAL A N 1
ATOM 886 C CA . VAL A 1 109 ? -2.319 -3.636 7.013 1.00 96.56 109 VAL A CA 1
ATOM 887 C C . VAL A 1 109 ? -0.992 -4.104 6.393 1.00 96.56 109 VAL A C 1
ATOM 889 O O . VAL A 1 109 ? -0.819 -4.057 5.172 1.00 96.56 109 VAL A O 1
ATOM 892 N N . SER A 1 110 ? -0.062 -4.606 7.210 1.00 96.38 110 SER A N 1
ATOM 893 C CA . SER A 1 110 ? 1.154 -5.281 6.768 1.00 96.38 110 SER A CA 1
ATOM 894 C C . SER A 1 110 ? 1.076 -6.780 7.056 1.00 96.38 110 SER A C 1
ATOM 896 O O . SER A 1 110 ? 1.212 -7.218 8.202 1.00 96.38 110 SER A O 1
ATOM 898 N N . TYR A 1 111 ? 0.920 -7.587 6.001 1.00 95.81 111 TYR A N 1
ATOM 899 C CA . TYR A 1 111 ? 0.936 -9.046 6.118 1.00 95.81 111 TYR A CA 1
ATOM 900 C C . TYR A 1 111 ? 2.244 -9.554 6.737 1.00 95.81 111 TYR A C 1
ATOM 902 O O . TYR A 1 111 ? 2.217 -10.385 7.647 1.00 95.81 111 TYR A O 1
ATOM 910 N N . SER A 1 112 ? 3.397 -9.050 6.276 1.00 92.81 112 SER A N 1
ATOM 911 C CA . SER A 1 112 ? 4.710 -9.487 6.765 1.00 92.81 112 SER A CA 1
ATOM 912 C C . SER A 1 112 ? 4.875 -9.210 8.259 1.00 92.81 112 SER A C 1
ATOM 914 O O . SER A 1 112 ? 5.343 -10.084 8.989 1.00 92.81 112 SER A O 1
ATOM 916 N N . LEU A 1 113 ? 4.422 -8.045 8.732 1.00 92.06 113 LEU A N 1
ATOM 917 C CA . LEU A 1 113 ? 4.461 -7.682 10.147 1.00 92.06 113 LEU A CA 1
ATOM 918 C C . LEU A 1 113 ? 3.487 -8.527 10.975 1.00 92.06 113 LEU A C 1
ATOM 920 O O . LEU A 1 113 ? 3.882 -9.121 11.977 1.00 92.06 113 LEU A O 1
ATOM 924 N N . ALA A 1 114 ? 2.231 -8.645 10.538 1.00 93.00 114 ALA A N 1
ATOM 925 C CA . ALA A 1 114 ? 1.223 -9.445 11.229 1.00 93.00 114 ALA A CA 1
ATOM 926 C C . ALA A 1 114 ? 1.624 -10.929 11.327 1.00 93.00 114 ALA A C 1
ATOM 928 O O . ALA A 1 114 ? 1.369 -11.581 12.344 1.00 93.00 114 ALA A O 1
ATOM 929 N N . LYS A 1 115 ? 2.287 -11.465 10.293 1.00 92.50 115 LYS A N 1
ATOM 930 C CA . LYS A 1 115 ? 2.833 -12.827 10.278 1.00 92.50 115 LYS A CA 1
ATOM 931 C C . LYS A 1 115 ? 4.028 -12.966 11.221 1.00 92.50 115 LYS A C 1
ATOM 933 O O . LYS A 1 115 ? 4.038 -13.905 12.017 1.00 92.50 115 LYS A O 1
ATOM 938 N N . ALA A 1 116 ? 4.997 -12.051 11.158 1.00 93.25 116 ALA A N 1
ATOM 939 C CA . ALA A 1 116 ? 6.203 -12.094 11.985 1.00 93.25 116 ALA A CA 1
ATOM 940 C C . ALA A 1 116 ? 5.879 -11.963 13.480 1.00 93.25 116 ALA A C 1
ATOM 942 O O . ALA A 1 116 ? 6.325 -12.773 14.287 1.00 93.25 116 ALA A O 1
ATOM 943 N N . CYS A 1 117 ? 5.014 -11.016 13.844 1.00 91.62 117 CYS A N 1
ATOM 944 C CA . CYS A 1 117 ? 4.642 -10.752 15.233 1.00 91.62 117 CYS A CA 1
ATOM 945 C C . CYS A 1 117 ? 3.520 -11.665 15.755 1.00 91.62 117 CYS A C 1
ATOM 947 O O . CYS A 1 117 ? 3.015 -11.450 16.855 1.00 91.62 117 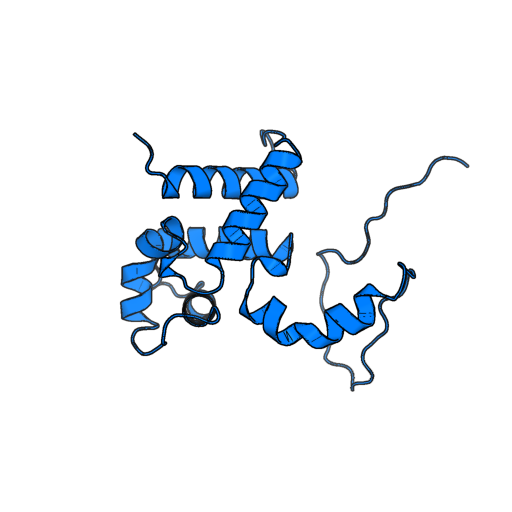CYS A O 1
ATOM 949 N N . LYS A 1 118 ? 3.090 -12.694 15.009 1.00 89.75 118 LYS A N 1
ATOM 950 C CA . LYS A 1 118 ? 1.918 -13.519 15.362 1.00 89.75 118 LYS A CA 1
ATOM 951 C C . LYS A 1 118 ? 2.006 -14.132 16.767 1.00 89.75 118 LYS A C 1
ATOM 953 O O . LYS A 1 118 ? 0.986 -14.231 17.449 1.00 89.75 118 LYS A O 1
ATOM 958 N N . SER A 1 119 ? 3.187 -14.576 17.203 1.00 88.94 119 SER A N 1
ATOM 959 C CA . SER A 1 119 ? 3.399 -15.116 18.556 1.00 88.94 119 SER A CA 1
ATOM 960 C C . SER A 1 119 ? 3.291 -14.043 19.631 1.00 88.94 119 SER A C 1
ATOM 962 O O . SER A 1 119 ? 2.596 -14.253 20.625 1.00 88.94 119 SER A O 1
ATOM 964 N N . ASP A 1 120 ? 3.924 -12.897 19.405 1.00 87.19 120 ASP A N 1
ATOM 965 C CA . ASP A 1 120 ? 3.980 -11.793 20.362 1.00 87.19 120 ASP A CA 1
ATOM 966 C C . ASP A 1 120 ? 2.603 -11.169 20.533 1.00 87.19 120 ASP A C 1
ATOM 968 O O . ASP A 1 120 ? 2.143 -10.963 21.651 1.00 87.19 120 ASP A O 1
ATOM 972 N N . LEU A 1 121 ? 1.872 -11.001 19.433 1.00 85.62 121 LEU A N 1
ATOM 973 C CA . LEU A 1 121 ? 0.493 -10.533 19.453 1.00 85.62 121 LEU A CA 1
ATOM 974 C C . LEU A 1 121 ? -0.417 -11.469 20.248 1.00 85.62 121 LEU A C 1
ATOM 976 O O . LEU A 1 121 ? -1.303 -10.989 20.942 1.00 85.62 121 LEU A O 1
ATOM 980 N N . ARG A 1 122 ? -0.220 -12.795 20.197 1.00 85.56 122 ARG A N 1
ATOM 981 C CA . ARG A 1 122 ? -0.975 -13.723 21.062 1.00 85.56 122 ARG A CA 1
ATOM 982 C C . ARG A 1 122 ? -0.579 -13.583 22.527 1.00 85.56 122 ARG A C 1
ATOM 984 O O . ARG A 1 122 ? -1.454 -13.614 23.384 1.00 85.56 122 ARG A O 1
ATOM 991 N N . LYS A 1 123 ? 0.718 -13.436 22.798 1.00 85.12 123 LYS A N 1
ATOM 992 C CA . LYS A 1 123 ? 1.267 -13.327 24.153 1.00 85.12 123 LYS A CA 1
ATOM 993 C C . LYS A 1 123 ? 0.802 -12.045 24.848 1.00 85.12 123 LYS A C 1
ATOM 995 O O . LYS A 1 123 ? 0.352 -12.100 25.986 1.00 85.12 123 LYS A O 1
ATOM 1000 N N . TYR A 1 124 ? 0.854 -10.917 24.145 1.00 76.62 124 TYR A N 1
ATOM 1001 C CA . TYR A 1 124 ? 0.527 -9.598 24.685 1.00 76.62 124 TYR A CA 1
ATOM 1002 C C . TYR A 1 124 ? -0.940 -9.188 24.480 1.00 76.62 124 TYR A C 1
ATOM 1004 O O . TYR A 1 124 ? -1.384 -8.242 25.116 1.00 76.62 124 TYR A O 1
ATOM 1012 N N . ARG A 1 125 ? -1.747 -9.928 23.697 1.00 65.25 125 ARG A N 1
ATOM 1013 C CA . ARG A 1 125 ? -3.217 -9.737 23.648 1.00 65.25 125 ARG A CA 1
ATOM 1014 C C . ARG A 1 125 ? -3.924 -10.047 24.969 1.00 65.25 125 ARG A C 1
ATOM 1016 O O . ARG A 1 125 ? -5.020 -9.542 25.180 1.00 65.25 125 ARG A O 1
ATOM 1023 N N . ALA A 1 126 ? -3.341 -10.910 25.802 1.00 52.81 126 ALA A N 1
ATOM 1024 C CA . ALA A 1 126 ? -3.916 -11.339 27.079 1.00 52.81 126 ALA A CA 1
ATOM 1025 C C . ALA A 1 126 ? -3.445 -10.492 28.274 1.00 52.81 126 ALA A C 1
ATOM 1027 O O . ALA A 1 126 ? -4.038 -10.572 29.348 1.00 52.81 126 ALA A O 1
ATOM 1028 N N . ALA A 1 127 ? -2.404 -9.673 28.096 1.00 51.16 127 ALA A N 1
ATOM 1029 C CA . ALA A 1 127 ? -2.029 -8.675 29.081 1.00 51.16 127 ALA A CA 1
ATOM 1030 C C . ALA A 1 127 ? -2.951 -7.470 28.882 1.00 51.16 127 ALA A C 1
ATOM 1032 O O . ALA A 1 127 ? -2.805 -6.706 27.927 1.00 51.16 127 ALA A O 1
ATOM 1033 N N . ALA A 1 128 ? -3.945 -7.338 29.759 1.00 44.81 128 ALA A N 1
ATOM 1034 C CA . ALA A 1 128 ? -4.663 -6.087 29.929 1.00 44.81 128 ALA A CA 1
ATOM 1035 C C . ALA A 1 128 ? -3.643 -4.943 29.988 1.00 44.81 128 ALA A C 1
ATOM 1037 O O . ALA A 1 128 ? -2.620 -5.072 30.654 1.00 44.81 128 ALA A O 1
ATOM 1038 N N . TRP A 1 129 ? -3.933 -3.870 29.256 1.00 38.91 129 TRP A N 1
ATOM 1039 C CA . TRP A 1 129 ? -3.271 -2.572 29.316 1.00 38.91 129 TRP A CA 1
ATOM 1040 C C . TRP A 1 129 ? -2.622 -2.299 30.686 1.00 38.91 129 TRP A C 1
ATOM 1042 O O . TRP A 1 129 ? -3.291 -1.873 31.625 1.00 38.91 129 TRP A O 1
ATOM 1052 N N . THR A 1 130 ? -1.317 -2.540 30.802 1.00 43.34 130 THR A N 1
ATOM 1053 C CA . THR A 1 130 ? -0.486 -1.972 31.865 1.00 43.34 130 THR A CA 1
ATOM 1054 C C . THR A 1 130 ? 0.340 -0.839 31.259 1.00 43.34 130 THR A C 1
ATOM 1056 O O . THR A 1 130 ? 0.767 -0.973 30.112 1.00 43.34 130 THR A O 1
ATOM 1059 N N . PRO A 1 131 ? 0.601 0.265 31.986 1.00 45.59 131 PRO A N 1
ATOM 1060 C CA . PRO A 1 131 ? 1.284 1.454 31.453 1.00 45.59 131 PRO A CA 1
ATOM 1061 C C . PRO A 1 131 ? 2.718 1.231 30.948 1.00 45.59 131 PRO A C 1
ATOM 1063 O O . PRO A 1 131 ? 3.350 2.160 30.457 1.00 45.59 131 PRO A O 1
ATOM 1066 N N . THR A 1 132 ? 3.257 0.024 31.091 1.00 41.66 132 THR A N 1
ATOM 1067 C CA . THR A 1 132 ? 4.604 -0.340 30.676 1.00 41.66 132 THR A CA 1
ATOM 1068 C C . THR A 1 132 ? 4.531 -1.451 29.633 1.00 41.66 132 THR A C 1
ATOM 1070 O O . THR A 1 132 ? 4.045 -2.552 29.898 1.00 41.66 132 THR A O 1
ATOM 1073 N N . CYS A 1 133 ? 5.018 -1.159 28.424 1.00 45.50 133 CYS A N 1
ATOM 1074 C CA . CYS A 1 133 ? 5.376 -2.204 27.471 1.00 45.50 133 CYS A CA 1
ATOM 1075 C C . CYS A 1 133 ? 6.460 -3.073 28.132 1.00 45.50 133 CYS A C 1
ATOM 1077 O O . CYS A 1 133 ? 7.467 -2.515 28.571 1.00 45.50 133 CYS A O 1
ATOM 1079 N N . PRO A 1 134 ? 6.292 -4.401 28.237 1.00 45.72 134 PRO A N 1
ATOM 1080 C CA . PRO A 1 134 ? 7.358 -5.266 28.724 1.00 45.72 134 PRO A CA 1
ATOM 1081 C C . PRO A 1 134 ? 8.542 -5.167 27.759 1.00 45.72 134 PRO A C 1
ATOM 1083 O O . PRO A 1 134 ? 8.401 -5.507 26.582 1.00 45.72 134 PRO A O 1
ATOM 1086 N N . GLU A 1 135 ? 9.691 -4.677 28.227 1.00 40.19 135 GLU A N 1
ATOM 1087 C CA . GLU A 1 135 ? 10.924 -4.715 27.439 1.00 40.19 135 GLU A CA 1
ATOM 1088 C C . GLU A 1 135 ? 11.229 -6.174 27.049 1.00 40.19 135 GLU A C 1
ATOM 1090 O O . GLU A 1 135 ? 11.142 -7.075 27.895 1.00 40.19 135 GLU A O 1
ATOM 1095 N N . PRO A 1 136 ? 11.568 -6.466 25.780 1.00 46.47 136 PRO A N 1
ATOM 1096 C CA . PRO A 1 136 ? 12.083 -7.777 25.430 1.00 46.47 136 PRO A CA 1
ATOM 1097 C C . PRO A 1 136 ? 13.440 -7.977 26.117 1.00 46.47 136 PRO A C 1
ATOM 1099 O O . PRO A 1 136 ? 14.290 -7.092 26.107 1.00 46.47 136 PRO A O 1
ATOM 1102 N N . ALA A 1 137 ? 13.651 -9.160 26.695 1.00 41.94 137 ALA A N 1
ATOM 1103 C CA . ALA A 1 137 ? 14.914 -9.581 27.299 1.00 41.94 137 ALA A CA 1
ATOM 1104 C C . ALA A 1 137 ? 16.013 -9.775 26.229 1.00 41.94 137 ALA A C 1
ATOM 1106 O O . ALA A 1 137 ? 16.374 -10.901 25.889 1.00 41.94 137 ALA A O 1
ATOM 1107 N N . GLY A 1 138 ? 16.513 -8.677 25.664 1.00 47.78 138 GLY A N 1
ATOM 1108 C CA . GLY A 1 138 ? 17.604 -8.637 24.694 1.00 47.78 138 GLY A CA 1
ATOM 1109 C C . GLY A 1 138 ? 18.519 -7.433 24.946 1.00 47.78 138 GLY A C 1
ATOM 1110 O O . GLY A 1 138 ? 18.085 -6.457 25.556 1.00 47.78 138 GLY A O 1
ATOM 1111 N N . PRO A 1 139 ? 19.797 -7.492 24.535 1.00 35.53 139 PRO A N 1
ATOM 1112 C CA . PRO A 1 139 ? 20.727 -6.390 24.754 1.00 35.53 139 PRO A CA 1
ATOM 1113 C C . PRO A 1 139 ? 20.286 -5.127 23.984 1.00 35.53 139 PRO A C 1
ATOM 1115 O O . PRO A 1 139 ? 19.715 -5.238 22.896 1.00 35.53 139 PRO A O 1
ATOM 1118 N N . PRO A 1 140 ? 20.543 -3.929 24.538 1.00 38.28 140 PRO A N 1
ATOM 1119 C CA . PRO A 1 140 ? 19.949 -2.677 24.079 1.00 38.28 140 PRO A CA 1
ATOM 1120 C C . PRO A 1 140 ? 20.456 -2.288 22.687 1.00 38.28 140 PRO A C 1
ATOM 1122 O O . PRO A 1 140 ? 21.650 -2.069 22.488 1.00 38.28 140 PRO A O 1
ATOM 1125 N N . LEU A 1 141 ? 19.543 -2.146 21.725 1.00 38.28 141 LEU A N 1
ATOM 1126 C CA . LEU A 1 141 ? 19.834 -1.520 20.437 1.00 38.28 141 LEU A CA 1
ATOM 1127 C C . LEU A 1 141 ? 19.331 -0.073 20.448 1.00 38.28 141 LEU A C 1
ATOM 1129 O O . LEU A 1 141 ? 18.186 0.170 20.098 1.00 38.28 141 LEU A O 1
ATOM 1133 N N . LEU A 1 142 ? 20.244 0.833 20.825 1.00 36.16 142 LEU A N 1
ATOM 1134 C CA . LEU A 1 142 ? 20.368 2.254 20.444 1.00 36.16 142 LEU A CA 1
ATOM 1135 C C . LEU A 1 142 ? 19.170 3.217 20.676 1.00 36.16 142 LEU A C 1
ATOM 1137 O O . LEU A 1 142 ? 18.006 2.833 20.655 1.00 36.16 142 LEU A O 1
ATOM 1141 N N . PRO A 1 143 ? 19.439 4.521 20.893 1.00 37.62 143 PRO A N 1
ATOM 1142 C CA . PRO A 1 143 ? 18.398 5.496 21.204 1.00 37.62 143 PRO A CA 1
ATOM 1143 C C . PRO A 1 143 ? 17.595 5.865 19.947 1.00 37.62 143 PRO A C 1
ATOM 1145 O O . PRO A 1 143 ? 18.142 6.408 18.988 1.00 37.62 143 PRO A O 1
ATOM 1148 N N . ALA A 1 144 ? 16.288 5.606 19.959 1.00 36.34 144 ALA A N 1
ATOM 1149 C CA . ALA A 1 144 ? 15.366 6.110 18.945 1.00 36.34 144 ALA A CA 1
ATOM 1150 C C . ALA A 1 144 ? 14.925 7.550 19.286 1.00 36.34 144 ALA A C 1
ATOM 1152 O O . ALA A 1 144 ? 14.449 7.786 20.401 1.00 36.34 144 ALA A O 1
ATOM 1153 N N . PRO A 1 145 ? 15.024 8.521 18.358 1.00 40.19 145 PRO A N 1
ATOM 1154 C CA . PRO A 1 145 ? 14.376 9.812 18.515 1.00 40.19 145 PRO A CA 1
ATOM 1155 C C . PRO A 1 145 ? 12.886 9.717 18.134 1.00 40.19 145 PRO A C 1
ATOM 1157 O O . PRO A 1 145 ? 12.526 9.356 17.020 1.00 40.19 145 PRO A O 1
ATOM 1160 N N . VAL A 1 146 ? 12.049 10.029 19.124 1.00 43.31 146 VAL A N 1
ATOM 1161 C CA . VAL A 1 146 ? 10.711 10.654 19.095 1.00 43.31 146 VAL A CA 1
ATOM 1162 C C . VAL A 1 146 ? 9.818 10.556 17.841 1.00 43.31 146 VAL A C 1
ATOM 1164 O O . VAL A 1 146 ? 10.031 11.240 16.845 1.00 43.31 146 VAL A O 1
ATOM 1167 N N . SER A 1 147 ? 8.675 9.883 18.048 1.00 40.16 147 SER A N 1
ATOM 1168 C CA . SER A 1 147 ? 7.285 10.343 17.799 1.00 40.16 147 SER A CA 1
ATOM 1169 C C . SER A 1 147 ? 6.457 9.320 17.024 1.00 40.16 147 SER A C 1
ATOM 1171 O O . SER A 1 147 ? 6.567 9.215 15.807 1.00 40.16 147 SER A O 1
ATOM 1173 N N . GLY A 1 148 ? 5.586 8.590 17.731 1.00 34.56 148 GLY A N 1
ATOM 1174 C CA . GLY A 1 148 ? 4.600 7.725 17.077 1.00 34.56 148 GLY A CA 1
ATOM 1175 C C . GLY A 1 148 ? 4.083 6.556 17.913 1.00 34.56 148 GLY A C 1
ATOM 1176 O O . GLY A 1 148 ? 4.266 5.414 17.531 1.00 34.56 148 GLY A O 1
ATOM 1177 N N . VAL A 1 149 ? 3.432 6.869 19.037 1.00 36.28 149 VAL A N 1
ATOM 1178 C CA . VAL A 1 149 ? 2.342 6.101 19.674 1.00 36.28 149 VAL A CA 1
ATOM 1179 C C . VAL A 1 149 ? 2.600 4.633 20.069 1.00 36.28 149 VAL A C 1
ATOM 1181 O O . VAL A 1 149 ? 2.347 3.696 19.322 1.00 36.28 149 VAL A O 1
ATOM 1184 N N . CYS A 1 150 ? 2.872 4.441 21.363 1.00 38.19 150 CYS A N 1
ATOM 1185 C CA . CYS A 1 150 ? 2.246 3.369 22.145 1.00 38.19 150 CYS A CA 1
ATOM 1186 C C . CYS A 1 150 ? 1.814 3.926 23.518 1.00 38.19 150 CYS A C 1
ATOM 1188 O O . CYS A 1 150 ? 2.345 3.544 24.552 1.00 38.19 150 CYS A O 1
ATOM 1190 N N . CYS A 1 151 ? 0.920 4.927 23.509 1.00 29.17 151 CYS A N 1
ATOM 1191 C CA . CYS A 1 151 ? 0.085 5.338 24.650 1.00 29.17 151 CYS A CA 1
ATOM 1192 C C . CYS A 1 151 ? -0.941 6.401 24.188 1.00 29.17 151 CYS A C 1
ATOM 1194 O O . CYS A 1 151 ? -0.515 7.474 23.761 1.00 29.17 151 CYS A O 1
ATOM 1196 N N . PRO A 1 152 ? -2.269 6.179 24.251 1.00 36.22 152 PRO A N 1
ATOM 1197 C CA . PRO A 1 152 ? -3.248 7.241 24.173 1.00 36.22 152 PRO A CA 1
ATOM 1198 C C . PRO A 1 152 ? -3.312 7.894 25.555 1.00 36.22 152 PRO A C 1
ATOM 1200 O O . PRO A 1 152 ? -3.936 7.379 26.480 1.00 36.22 152 PRO A O 1
ATOM 1203 N N . GLN A 1 153 ? -2.668 9.045 25.717 1.00 36.94 153 GLN A N 1
ATOM 1204 C CA . GLN A 1 153 ? -3.065 9.941 26.793 1.00 36.94 153 GLN A CA 1
ATOM 1205 C C . GLN A 1 153 ? -4.330 10.680 26.367 1.00 36.94 153 GLN A C 1
ATOM 1207 O O . GLN A 1 153 ? -4.259 11.620 25.579 1.00 36.94 153 GLN A O 1
ATOM 1212 N N . ARG A 1 154 ? -5.480 10.304 26.938 1.00 33.19 154 ARG A N 1
ATOM 1213 C CA . ARG A 1 154 ? -6.494 11.301 27.301 1.00 33.19 154 ARG A CA 1
ATOM 1214 C C . ARG A 1 154 ? -7.451 10.802 28.384 1.00 33.19 154 ARG A C 1
ATOM 1216 O O . ARG A 1 154 ? -8.469 10.192 28.089 1.00 33.19 154 ARG A O 1
ATOM 1223 N N . SER A 1 155 ? -7.158 11.165 29.629 1.00 30.84 155 SER A N 1
ATOM 1224 C CA . SER A 1 155 ? -8.170 11.689 30.553 1.00 30.84 155 SER A CA 1
ATOM 1225 C C . SER A 1 155 ? -7.466 12.474 31.661 1.00 30.84 155 SER A C 1
ATOM 1227 O O . SER A 1 155 ? -6.841 11.885 32.536 1.00 30.84 155 SER A O 1
ATOM 1229 N N . TYR A 1 156 ? -7.560 13.798 31.622 1.00 30.86 156 TYR A N 1
ATOM 1230 C CA . TYR A 1 156 ? -7.497 14.601 32.839 1.00 30.86 156 TYR A CA 1
ATOM 1231 C C . TYR A 1 156 ? -8.819 15.358 32.899 1.00 30.86 156 TYR A C 1
ATOM 1233 O O . TYR A 1 156 ? -9.007 16.386 32.250 1.00 30.86 156 TYR A O 1
ATOM 1241 N N . SER A 1 157 ? -9.776 14.749 33.586 1.00 29.17 157 SER A N 1
ATOM 1242 C CA . SER A 1 157 ? -10.833 15.459 34.282 1.00 29.17 157 SER A CA 1
ATOM 1243 C C . SER A 1 157 ? -10.414 15.515 35.748 1.00 29.17 157 SER A C 1
ATOM 1245 O O . SER A 1 157 ? -10.122 14.474 36.329 1.00 29.17 157 SER A O 1
ATOM 1247 N N . GLU A 1 158 ? -10.443 16.731 36.291 1.00 30.72 158 GLU A N 1
ATOM 1248 C CA . GLU A 1 158 ? -10.472 17.079 37.717 1.00 30.72 158 GLU A CA 1
ATOM 1249 C C . GLU A 1 158 ? -9.132 17.166 38.482 1.00 30.72 158 GLU A C 1
ATOM 1251 O O . GLU A 1 158 ? -8.361 16.210 38.560 1.00 30.72 158 GLU A O 1
ATOM 1256 N N . TRP A 1 159 ? -8.992 18.348 39.110 1.00 34.97 159 TRP A N 1
ATOM 1257 C CA . TRP A 1 159 ? -7.996 18.876 40.062 1.00 34.97 159 TRP A CA 1
ATOM 1258 C C . TRP A 1 159 ? -6.704 19.466 39.489 1.00 34.97 159 TRP A C 1
ATOM 1260 O O . TRP A 1 159 ? -5.797 18.712 39.077 1.00 34.97 159 TRP A O 1
#

Secondary structure (DSSP, 8-state):
---HHHHHHHHHHHHHHHHTT-TT-----HHHHHHHHHHHHHTSS-TTT-HHHHHHHHHHHHHH-TTPPSSTTHHHHHHHHTTTSTTS-HHHHHHHHHHHHHHHH-GGG-HHHHHHTHHHHHHHTSS---SSPPPPSS----PPPS-S-S---------

Sequence (159 aa):
MHSQGEVIACLEKGLVREAEEQPGAYTIKEECKKAIMRVAELSSDDFHLDRYLYFSCREDRERFCEKVPAGEGRVYNCLFNHKFEEAISERCREALTTRQKLIAQDYKVSYSLAKACKSDLRKYRAAAWTPTCPEPAGPPLLPAPVSGVCCPQRSYSEW

Organism: Umbra pygmaea (NCBI:txid75934)

pLDDT: mean 82.0, std 23.38, range [29.17, 98.5]

Foldseek 3Di:
DDDPLRVLLVVLVLLLCVVVVHPPRDDDDPVVVVVSLVQLLVCQFFVVSNVQLCVQCVVVCVVFPVVPDTTQNRSLVRCLVCLPPPPGDPSNNVVNVSLVSSCLVPVSSHSNSCVVCVVVCVVCVPDDDDVDDPDPPDDDDDDDDDDGDDDDDDDDDDD

InterPro domains:
  IPR001893 Cysteine-rich Golgi apparatus protein 1 repeat [PF00839] (30-86)
  IPR001893 Cysteine-rich Golgi apparatus protein 1 repeat [PF00839] (90-124)
  IPR017873 Cysteine-rich Golgi apparatus protein 1 repeat, eukaryote [PS51289] (27-87)
  IPR039728 Golgi apparatus protein 1 [PTHR11884] (2-126)

Radius of gyration: 17.97 Å; chains: 1; bounding box: 38×36×54 Å